Protein AF-A0A950SVS6-F1 (afdb_monomer_lite)

Sequence (152 aa):
EPLGEETVHQLRDLWARHPVLVFRRQALSEQELAQFSAHFGPLERVVRTEWASPAVPEIGLISNLKDGQARPIGGLRDGELQWHSDQSYMMNPATGAALYAVELPPEGGTTSWVDLSAPIRRCLTGSTTWSRAGAEFSAMSSGWPAIRASTG

Radius of gyration: 18.14 Å; chains: 1; bounding box: 39×33×62 Å

Structure (mmCIF, N/CA/C/O backbone):
data_AF-A0A950SVS6-F1
#
_entry.id   AF-A0A950SVS6-F1
#
loop_
_atom_site.group_PDB
_atom_site.id
_atom_site.type_symbol
_atom_site.label_atom_id
_atom_site.label_alt_id
_atom_site.label_comp_id
_atom_site.label_asym_id
_atom_site.label_entity_id
_atom_site.label_seq_id
_atom_site.pdbx_PDB_ins_code
_atom_site.Cartn_x
_atom_site.Cartn_y
_atom_site.Cartn_z
_atom_site.occupancy
_atom_site.B_iso_or_equiv
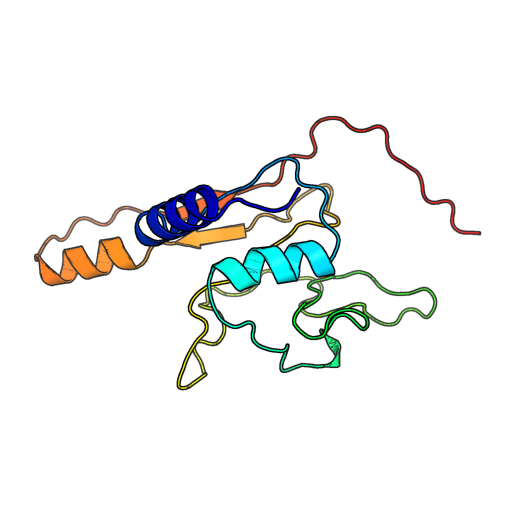_atom_site.auth_seq_id
_atom_site.auth_comp_id
_atom_site.auth_asym_id
_atom_site.auth_atom_id
_atom_site.pdbx_PDB_model_num
ATOM 1 N N . GLU A 1 1 ? -14.139 3.945 -12.326 1.00 75.44 1 GLU A N 1
ATOM 2 C CA . GLU A 1 1 ? -15.054 5.110 -12.290 1.00 75.44 1 GLU A CA 1
ATOM 3 C C . GLU A 1 1 ? -14.723 5.959 -11.071 1.00 75.44 1 GLU A C 1
ATOM 5 O O . GLU A 1 1 ? -14.327 5.375 -10.064 1.00 75.44 1 GLU A O 1
ATOM 10 N N . PRO A 1 2 ? -14.837 7.295 -11.143 1.00 85.50 2 PRO A N 1
ATOM 11 C CA . PRO A 1 2 ? -14.616 8.160 -9.987 1.00 85.50 2 PRO A CA 1
ATOM 12 C C . PRO A 1 2 ? -15.585 7.828 -8.846 1.00 85.50 2 PRO A C 1
ATOM 14 O O . PRO A 1 2 ? -16.779 7.640 -9.081 1.00 85.50 2 PRO A O 1
ATOM 17 N N . LEU A 1 3 ? -15.080 7.769 -7.612 1.00 93.12 3 LEU A N 1
ATOM 18 C CA . LEU A 1 3 ? -15.911 7.530 -6.433 1.00 93.12 3 LEU A CA 1
ATOM 19 C C . LEU A 1 3 ? -16.624 8.820 -6.014 1.00 93.12 3 LEU A C 1
ATOM 21 O O . LEU A 1 3 ? -16.007 9.880 -5.918 1.00 93.12 3 LEU A O 1
ATOM 25 N N . GLY A 1 4 ? -17.924 8.720 -5.732 1.00 96.69 4 GLY A N 1
ATOM 26 C CA . GLY A 1 4 ? -18.676 9.810 -5.115 1.00 96.69 4 GLY A CA 1
ATOM 27 C C . GLY A 1 4 ? -18.237 10.045 -3.667 1.00 96.69 4 GLY A C 1
ATOM 28 O O . GLY A 1 4 ? -17.798 9.119 -2.984 1.00 96.69 4 GLY A O 1
ATOM 29 N N . GLU A 1 5 ? -18.394 11.276 -3.181 1.00 96.25 5 GLU A N 1
ATOM 30 C CA . GLU A 1 5 ? -17.979 11.678 -1.828 1.00 96.25 5 GLU A CA 1
ATOM 31 C C . GLU A 1 5 ? -18.618 10.814 -0.729 1.00 96.25 5 GLU A C 1
ATOM 33 O O . GLU A 1 5 ? -17.927 10.354 0.179 1.00 96.25 5 GLU A O 1
ATOM 38 N N . GLU A 1 6 ? -19.910 10.507 -0.864 1.00 97.81 6 GLU A N 1
ATOM 39 C CA . GLU A 1 6 ? -20.631 9.631 0.065 1.00 97.81 6 GLU A CA 1
ATOM 40 C C . GLU A 1 6 ? -20.020 8.223 0.116 1.00 97.81 6 GLU A C 1
ATOM 42 O O . GLU A 1 6 ? -19.820 7.656 1.188 1.00 97.81 6 GLU A O 1
ATOM 47 N N . THR A 1 7 ? -19.646 7.662 -1.036 1.00 97.69 7 THR A N 1
ATOM 48 C CA . THR A 1 7 ? -18.981 6.356 -1.087 1.00 97.69 7 THR A CA 1
ATOM 49 C C . THR A 1 7 ? -17.621 6.411 -0.403 1.00 97.69 7 THR A C 1
ATOM 51 O O . THR A 1 7 ? -17.296 5.524 0.382 1.00 97.69 7 THR A O 1
ATOM 54 N N . VAL A 1 8 ? -16.833 7.460 -0.649 1.00 97.31 8 VAL A N 1
ATOM 55 C CA . VAL A 1 8 ? -15.533 7.645 0.011 1.00 97.31 8 VAL A CA 1
ATOM 56 C C . VAL A 1 8 ? -15.693 7.725 1.530 1.00 97.31 8 VAL A C 1
ATOM 58 O O . VAL A 1 8 ? -14.932 7.087 2.259 1.00 97.31 8 VAL A O 1
ATOM 61 N N . HIS A 1 9 ? -16.696 8.455 2.017 1.00 97.62 9 HIS A N 1
ATOM 62 C CA . HIS A 1 9 ? -16.992 8.542 3.445 1.00 97.62 9 HIS A CA 1
ATOM 63 C C . HIS A 1 9 ? -17.332 7.168 4.036 1.00 97.62 9 HIS A C 1
ATOM 65 O O . HIS A 1 9 ? -16.711 6.745 5.010 1.00 97.62 9 HIS A O 1
ATOM 71 N N . GLN A 1 10 ? -18.222 6.414 3.386 1.00 97.94 10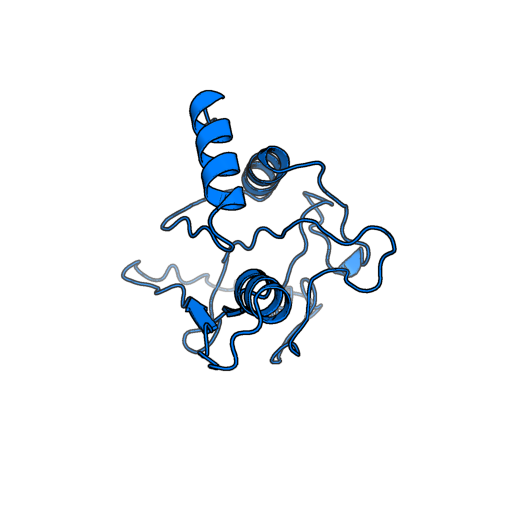 GLN A N 1
ATOM 72 C CA . GLN A 1 10 ? -18.586 5.064 3.820 1.00 97.94 10 GLN A CA 1
ATOM 73 C C . GLN A 1 10 ? -17.386 4.109 3.848 1.00 97.94 10 GLN A C 1
ATOM 75 O O . GLN A 1 10 ? -17.268 3.292 4.763 1.00 97.94 10 GLN A O 1
ATOM 80 N N . LEU A 1 11 ? -16.475 4.207 2.875 1.00 96.88 11 LEU A N 1
ATOM 81 C CA . LEU A 1 11 ? -15.258 3.393 2.847 1.00 96.88 11 LEU A CA 1
ATOM 82 C C . LEU A 1 11 ? -14.309 3.739 3.999 1.00 96.88 11 LEU A C 1
ATOM 84 O O . LEU A 1 11 ? -13.763 2.827 4.621 1.00 96.88 11 LEU A O 1
ATOM 88 N N . ARG A 1 12 ? -14.144 5.027 4.323 1.00 95.94 12 ARG A N 1
ATOM 89 C CA . ARG A 1 12 ? -13.356 5.467 5.487 1.00 95.94 12 ARG A CA 1
ATOM 90 C C . ARG A 1 12 ? -13.957 4.949 6.794 1.00 95.94 12 ARG A C 1
ATOM 92 O O . ARG A 1 12 ? -13.227 4.404 7.616 1.00 95.94 12 ARG A O 1
ATOM 99 N N . ASP A 1 13 ? -15.275 5.027 6.949 1.00 96.75 13 ASP A N 1
ATOM 100 C CA . ASP A 1 13 ? -15.983 4.518 8.130 1.00 96.75 13 ASP A CA 1
ATOM 101 C C . ASP A 1 13 ? -15.903 2.997 8.267 1.00 96.75 13 ASP A C 1
ATOM 103 O O . ASP A 1 13 ? -15.866 2.457 9.377 1.00 96.75 13 ASP A O 1
ATOM 107 N N . LEU A 1 14 ? -15.922 2.277 7.144 1.00 96.75 14 LEU A N 1
ATOM 108 C CA . LEU A 1 14 ? -15.699 0.835 7.131 1.00 96.75 14 LEU A CA 1
ATOM 109 C C . LEU A 1 14 ? -14.263 0.510 7.531 1.00 96.75 14 LEU A C 1
ATOM 111 O O . LEU A 1 14 ? -14.068 -0.355 8.378 1.00 96.75 14 LEU A O 1
ATOM 115 N N . TRP A 1 15 ? -13.274 1.219 6.989 1.00 93.88 15 TRP A N 1
ATOM 116 C CA . TRP A 1 15 ? -11.869 0.989 7.317 1.00 93.88 15 TRP A CA 1
ATOM 117 C C . TRP A 1 15 ? -11.536 1.333 8.776 1.00 93.88 15 TRP A C 1
ATOM 119 O O . TRP A 1 15 ? -10.805 0.606 9.438 1.00 93.88 15 TRP A O 1
ATOM 129 N N . ALA A 1 16 ? -12.163 2.367 9.342 1.00 91.31 16 ALA A N 1
ATOM 130 C CA . ALA A 1 16 ? -12.020 2.697 10.760 1.00 91.31 16 ALA A CA 1
ATOM 131 C C . ALA A 1 16 ? -12.553 1.593 11.700 1.00 91.31 16 ALA A C 1
ATOM 133 O O . ALA A 1 16 ? -12.127 1.494 12.852 1.00 91.31 16 ALA A O 1
ATOM 134 N N . ARG A 1 17 ? -13.500 0.769 11.227 1.00 91.38 17 ARG A N 1
ATOM 135 C CA . ARG A 1 17 ? -14.108 -0.338 11.989 1.00 91.38 17 ARG A CA 1
ATOM 136 C C . ARG A 1 17 ? -13.504 -1.701 11.672 1.00 91.38 17 ARG A C 1
ATOM 138 O O . ARG A 1 17 ? -13.590 -2.602 12.505 1.00 91.38 17 ARG A O 1
ATOM 145 N N . HIS A 1 18 ? -12.940 -1.863 10.481 1.00 90.19 18 HIS A N 1
ATOM 146 C CA . HIS A 1 18 ? -12.418 -3.123 9.978 1.00 90.19 18 HIS A CA 1
ATOM 147 C C . HIS A 1 18 ? -10.951 -2.958 9.573 1.00 90.19 18 HIS A C 1
ATOM 149 O O . HIS A 1 18 ? -10.664 -2.170 8.674 1.00 90.19 18 HIS A O 1
ATOM 155 N N . PRO A 1 19 ? -10.026 -3.745 10.153 1.00 86.12 19 PRO A N 1
ATOM 156 C CA . PRO A 1 19 ? -8.591 -3.585 9.912 1.00 86.12 19 PRO A CA 1
ATOM 157 C C . PRO A 1 19 ? -8.182 -3.840 8.452 1.00 86.12 19 PRO A C 1
ATOM 159 O O . PRO A 1 19 ? -7.141 -3.353 8.019 1.00 86.12 19 PRO A O 1
ATOM 162 N N . VAL A 1 20 ? -8.991 -4.583 7.683 1.00 92.81 20 VAL A N 1
ATOM 163 C CA . VAL A 1 20 ? -8.733 -4.895 6.271 1.00 92.81 20 VAL A CA 1
ATOM 164 C C . VAL A 1 20 ? -10.017 -4.786 5.450 1.00 92.81 20 VAL A C 1
ATOM 166 O O . VAL A 1 20 ? -11.046 -5.358 5.814 1.00 92.81 20 VAL A O 1
ATOM 169 N N . LEU A 1 21 ? -9.931 -4.108 4.302 1.00 94.50 21 LEU A N 1
ATOM 170 C CA . LEU A 1 21 ? -10.954 -4.098 3.254 1.00 94.50 21 LEU A CA 1
ATOM 171 C C . LEU A 1 21 ? -10.414 -4.811 2.008 1.00 94.50 21 LEU A C 1
ATOM 173 O O . LEU A 1 21 ? -9.293 -4.551 1.582 1.00 94.50 21 LEU A O 1
ATOM 177 N N . VAL A 1 22 ? -11.213 -5.702 1.410 1.00 95.06 22 VAL A N 1
ATOM 178 C CA . VAL A 1 22 ? -10.817 -6.473 0.219 1.00 95.06 22 VAL A CA 1
ATOM 179 C C . VAL A 1 22 ? -11.734 -6.143 -0.951 1.00 95.06 22 VAL A C 1
ATOM 181 O O . VAL A 1 22 ? -12.912 -6.506 -0.956 1.00 95.06 22 VAL A O 1
ATOM 184 N N . PHE A 1 23 ? -11.170 -5.517 -1.982 1.00 94.31 23 PHE A N 1
ATOM 185 C CA . PHE A 1 23 ? -11.863 -5.195 -3.228 1.00 94.31 23 PHE A CA 1
ATOM 186 C C . PHE A 1 23 ? -11.496 -6.226 -4.294 1.00 94.31 23 PHE A C 1
ATOM 188 O O . PHE A 1 23 ? -10.360 -6.302 -4.752 1.00 94.31 23 PHE A O 1
ATOM 195 N N . ARG A 1 24 ? -12.456 -7.068 -4.686 1.00 92.94 24 ARG A N 1
ATOM 196 C CA . ARG A 1 24 ? -12.221 -8.130 -5.679 1.00 92.94 24 ARG A CA 1
ATOM 197 C C . ARG A 1 24 ? -12.467 -7.617 -7.094 1.00 92.94 24 ARG A C 1
ATOM 199 O O . ARG A 1 24 ? -13.323 -6.758 -7.290 1.00 92.94 24 ARG A O 1
ATOM 206 N N . ARG A 1 25 ? -11.799 -8.232 -8.078 1.00 92.38 25 ARG A N 1
ATOM 207 C CA . ARG A 1 25 ? -12.028 -8.007 -9.522 1.00 92.38 25 ARG A CA 1
ATOM 208 C C . ARG A 1 25 ? -11.858 -6.541 -9.935 1.00 92.38 25 ARG A C 1
ATOM 210 O O . ARG A 1 25 ? -12.692 -5.993 -10.646 1.00 92.38 25 ARG A O 1
ATOM 217 N N . GLN A 1 26 ? -10.796 -5.919 -9.439 1.00 93.44 26 GLN A N 1
ATOM 218 C CA . GLN A 1 26 ? -10.407 -4.571 -9.832 1.00 93.44 26 GLN A CA 1
ATOM 219 C C . GLN A 1 26 ? -9.406 -4.645 -10.988 1.00 93.44 26 GLN A C 1
ATOM 221 O O . GLN A 1 26 ? -8.625 -5.591 -11.064 1.00 93.44 26 GLN A O 1
ATOM 226 N N . ALA A 1 27 ? -9.464 -3.660 -11.879 1.00 94.38 27 ALA A N 1
ATOM 227 C CA . ALA A 1 27 ? -8.534 -3.474 -12.985 1.00 94.38 27 ALA A CA 1
ATOM 228 C C . ALA A 1 27 ? -8.131 -1.996 -12.997 1.00 94.38 27 ALA A C 1
ATOM 230 O O . ALA A 1 27 ? -8.756 -1.189 -13.678 1.00 94.38 27 ALA A O 1
ATOM 231 N N . LEU A 1 28 ? -7.163 -1.644 -12.153 1.00 95.06 28 LEU A N 1
ATOM 232 C CA . LEU A 1 28 ? -6.698 -0.274 -11.952 1.00 95.06 28 LEU A CA 1
ATOM 233 C C . LEU A 1 28 ? -5.320 -0.087 -12.584 1.00 95.06 28 LEU A C 1
ATOM 235 O O . LEU A 1 28 ? -4.452 -0.955 -12.475 1.00 95.06 28 LEU A O 1
ATOM 239 N N . SER A 1 29 ? -5.109 1.071 -13.197 1.00 95.75 29 SER A N 1
ATOM 240 C CA . SER A 1 29 ? -3.768 1.593 -13.451 1.00 95.75 29 SER A CA 1
ATOM 241 C C . SER A 1 29 ? -3.095 2.037 -12.146 1.00 95.75 29 SER A C 1
ATOM 243 O O . SER A 1 29 ? -3.752 2.273 -11.131 1.00 95.75 29 SER A O 1
ATOM 245 N N . GLU A 1 30 ? -1.774 2.220 -12.173 1.00 95.81 30 GLU A N 1
ATOM 246 C CA . GLU A 1 30 ? -1.020 2.760 -11.030 1.00 95.81 30 GLU A CA 1
ATOM 247 C C . GLU A 1 30 ? -1.535 4.137 -10.584 1.00 95.81 30 GLU A C 1
ATOM 249 O O . GLU A 1 30 ? -1.583 4.439 -9.393 1.00 95.81 30 GLU A O 1
ATOM 254 N N . GLN A 1 31 ? -1.963 4.964 -11.541 1.00 96.56 31 GLN A N 1
ATOM 255 C CA . GLN A 1 31 ? -2.513 6.294 -11.280 1.00 96.56 31 GLN A CA 1
ATOM 256 C C . GLN A 1 31 ? -3.872 6.206 -10.588 1.00 96.56 31 GLN A C 1
ATOM 258 O O . GLN A 1 31 ? -4.113 6.931 -9.626 1.00 96.56 31 GLN A O 1
ATOM 263 N N . GLU A 1 32 ? -4.747 5.304 -11.036 1.00 96.50 32 GLU A N 1
ATOM 264 C CA . GLU A 1 32 ? -6.041 5.072 -10.387 1.00 96.50 32 GLU A CA 1
ATOM 265 C C . GLU A 1 32 ? -5.872 4.461 -8.994 1.00 96.50 32 GLU A C 1
ATOM 267 O O . GLU A 1 32 ? -6.599 4.838 -8.079 1.00 96.50 32 GLU A O 1
ATOM 272 N N . LEU A 1 33 ? -4.892 3.570 -8.802 1.00 96.75 33 LEU A N 1
ATOM 273 C CA . LEU A 1 33 ? -4.558 3.031 -7.485 1.00 96.75 33 LEU A CA 1
ATOM 274 C C . LEU A 1 33 ? -4.088 4.142 -6.539 1.00 96.75 33 LEU A C 1
ATOM 276 O O . LEU A 1 33 ? -4.604 4.249 -5.430 1.00 96.75 33 LEU A O 1
ATOM 280 N N . ALA A 1 34 ? -3.175 5.008 -6.986 1.00 96.25 34 ALA A N 1
ATOM 281 C CA . ALA A 1 34 ? -2.724 6.150 -6.197 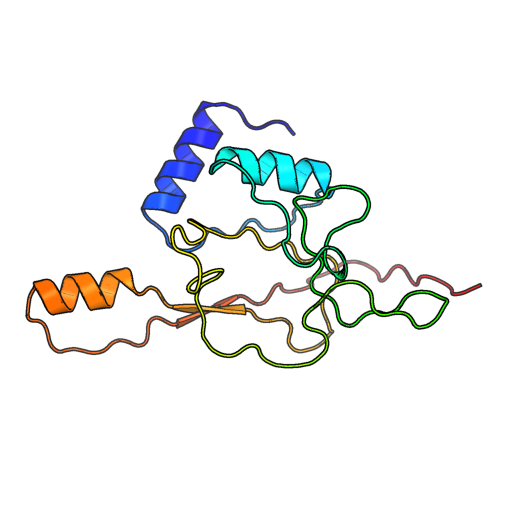1.00 96.25 34 ALA A CA 1
ATOM 282 C C . ALA A 1 34 ? -3.886 7.105 -5.868 1.00 96.25 34 ALA A C 1
ATOM 284 O O . ALA A 1 34 ? -4.059 7.499 -4.716 1.00 96.25 34 ALA A O 1
ATOM 285 N N . GLN A 1 35 ? -4.738 7.431 -6.845 1.00 96.00 35 GLN A N 1
ATOM 286 C CA . GLN A 1 35 ? -5.925 8.267 -6.624 1.00 96.00 35 GLN A CA 1
ATOM 287 C C . GLN A 1 35 ? -6.893 7.639 -5.617 1.00 96.00 35 GLN A C 1
ATOM 289 O O . GLN A 1 35 ? -7.378 8.329 -4.721 1.00 96.00 35 GLN A O 1
ATOM 294 N N . PHE A 1 36 ? -7.133 6.330 -5.719 1.00 96.19 36 PHE A N 1
ATOM 295 C CA . PHE A 1 36 ? -7.950 5.597 -4.762 1.00 96.19 36 PHE A CA 1
ATOM 296 C C . PHE A 1 36 ? -7.354 5.663 -3.351 1.00 96.19 36 PHE A C 1
ATOM 298 O O . PHE A 1 36 ? -8.054 6.010 -2.400 1.00 96.19 36 PHE A O 1
ATOM 305 N N . SER A 1 37 ? -6.056 5.392 -3.209 1.00 95.94 37 SER A N 1
ATOM 306 C CA . SER A 1 37 ? -5.350 5.449 -1.926 1.00 95.94 37 SER A CA 1
ATOM 307 C C . SER A 1 37 ? -5.353 6.853 -1.315 1.00 95.94 37 SER A C 1
ATOM 309 O O . SER A 1 37 ? -5.485 6.985 -0.099 1.00 95.94 37 SER A O 1
ATOM 311 N N . ALA A 1 38 ? -5.296 7.906 -2.136 1.00 95.81 38 ALA A N 1
ATOM 312 C CA . ALA A 1 38 ? -5.339 9.297 -1.681 1.00 95.81 38 ALA A CA 1
ATOM 313 C C . ALA A 1 38 ? -6.675 9.672 -1.013 1.00 95.81 38 ALA A C 1
ATOM 315 O O . ALA A 1 38 ? -6.751 10.639 -0.252 1.00 95.81 38 ALA A O 1
ATOM 316 N N . HIS A 1 39 ? -7.737 8.886 -1.224 1.00 95.38 39 HIS A N 1
ATOM 317 C CA . HIS A 1 39 ? -8.962 9.038 -0.450 1.00 95.38 39 HIS A CA 1
ATOM 318 C C . HIS A 1 39 ? -8.785 8.660 1.024 1.00 95.38 39 HIS A C 1
ATOM 320 O O . HIS A 1 39 ? -9.611 9.074 1.825 1.00 95.38 39 HIS A O 1
ATOM 326 N N . PHE A 1 40 ? -7.745 7.942 1.439 1.00 94.38 40 PHE A N 1
ATOM 327 C CA . PHE A 1 40 ? -7.559 7.534 2.840 1.00 94.38 40 PHE A CA 1
ATOM 328 C C . PHE A 1 40 ? -6.548 8.402 3.601 1.00 94.38 40 PHE A C 1
ATOM 330 O O . PHE A 1 40 ? -6.449 8.295 4.821 1.00 94.38 40 PHE A O 1
ATOM 337 N N . GLY A 1 41 ? -5.851 9.305 2.909 1.00 92.50 41 GLY A N 1
ATOM 338 C CA . GLY A 1 41 ? -4.867 10.206 3.498 1.00 92.50 41 GLY A CA 1
ATOM 339 C C . GLY A 1 41 ? -3.841 10.690 2.471 1.00 92.50 41 GLY A C 1
ATOM 340 O O . GLY A 1 41 ? -3.915 10.311 1.301 1.00 92.50 41 GLY A O 1
ATOM 341 N N . PRO A 1 42 ? -2.883 11.538 2.885 1.00 94.06 42 PRO A N 1
ATOM 342 C CA . PRO A 1 42 ? -1.760 11.899 2.030 1.00 94.06 42 PRO A CA 1
ATOM 343 C C . PRO A 1 42 ? -0.929 10.656 1.692 1.00 94.06 42 PRO A C 1
ATOM 345 O O . PRO A 1 42 ? -0.702 9.800 2.546 1.00 94.06 42 PRO A O 1
ATOM 348 N N . LEU A 1 43 ? -0.464 10.573 0.446 1.00 93.94 43 LEU A N 1
ATOM 349 C CA . LEU A 1 43 ? 0.425 9.502 0.011 1.00 93.94 43 LEU A CA 1
ATOM 350 C C . LEU A 1 43 ? 1.871 9.838 0.356 1.00 93.94 43 LEU A C 1
ATOM 352 O O . LEU A 1 43 ? 2.327 10.963 0.137 1.00 93.94 43 LEU A O 1
ATOM 356 N N . GLU A 1 44 ? 2.601 8.840 0.833 1.00 89.81 44 GLU A N 1
ATOM 357 C CA . GLU A 1 44 ? 4.043 8.937 0.991 1.00 89.81 44 GLU A CA 1
ATOM 358 C C . GLU A 1 44 ? 4.766 8.393 -0.235 1.00 89.81 44 GLU A C 1
ATOM 360 O O . GLU A 1 44 ? 4.330 7.437 -0.876 1.00 89.81 44 GLU A O 1
ATOM 365 N N . ARG A 1 45 ? 5.913 8.995 -0.549 1.00 87.88 45 ARG A N 1
ATOM 366 C CA . ARG A 1 45 ? 6.792 8.476 -1.594 1.00 87.88 45 ARG A CA 1
ATOM 367 C C . ARG A 1 45 ? 7.622 7.326 -1.064 1.00 87.88 45 ARG A C 1
ATOM 369 O O . ARG A 1 45 ? 8.080 7.341 0.079 1.00 87.88 45 ARG A O 1
ATOM 376 N N . VAL A 1 46 ? 7.883 6.365 -1.938 1.00 84.38 46 VAL A N 1
ATOM 377 C CA . VAL A 1 46 ? 8.725 5.219 -1.611 1.00 84.38 46 VAL A CA 1
ATOM 378 C C . VAL A 1 46 ? 10.147 5.705 -1.321 1.00 84.38 46 VAL A C 1
ATOM 380 O O . VAL A 1 46 ? 10.806 6.292 -2.177 1.00 84.38 46 VAL A O 1
ATOM 383 N N . VAL A 1 47 ? 10.632 5.454 -0.101 1.00 81.19 47 VAL A N 1
ATOM 384 C CA . VAL A 1 47 ? 11.961 5.908 0.357 1.00 81.19 47 VAL A CA 1
ATOM 385 C C . VAL A 1 47 ? 13.089 5.273 -0.461 1.00 81.19 47 VAL A C 1
ATOM 387 O O . VAL A 1 47 ? 14.091 5.920 -0.758 1.00 81.19 47 VAL A O 1
ATOM 390 N N . ARG A 1 48 ? 12.922 4.001 -0.837 1.00 83.00 48 ARG A N 1
ATOM 391 C CA . ARG A 1 48 ? 13.827 3.283 -1.740 1.00 83.00 48 ARG A CA 1
ATOM 392 C C . ARG A 1 48 ? 13.404 3.549 -3.173 1.00 83.00 48 ARG A C 1
ATOM 394 O O . ARG A 1 48 ? 12.502 2.892 -3.686 1.00 83.00 48 ARG A O 1
ATOM 401 N N . THR A 1 49 ? 14.033 4.527 -3.810 1.00 83.38 49 THR A N 1
ATOM 402 C CA . THR A 1 49 ? 13.678 4.950 -5.170 1.00 83.38 49 THR A CA 1
ATOM 403 C C . THR A 1 49 ? 13.863 3.833 -6.194 1.00 83.38 49 THR A C 1
ATOM 405 O O . THR A 1 49 ? 13.148 3.802 -7.188 1.00 83.38 49 THR A O 1
ATOM 408 N N . GLU A 1 50 ? 14.745 2.866 -5.928 1.00 85.00 50 GLU A N 1
ATOM 409 C CA . GLU A 1 50 ? 14.906 1.655 -6.732 1.00 85.00 50 GLU A CA 1
ATOM 410 C C . GLU A 1 50 ? 13.686 0.712 -6.691 1.00 85.00 50 GLU A C 1
ATOM 412 O O . GLU A 1 50 ? 13.578 -0.188 -7.522 1.00 85.00 50 GLU A O 1
ATOM 417 N N . TRP A 1 51 ? 12.776 0.896 -5.730 1.00 88.81 51 TRP A N 1
ATOM 418 C CA . TRP A 1 51 ? 11.513 0.156 -5.624 1.00 88.81 51 TRP A CA 1
ATOM 419 C C . TRP A 1 51 ? 10.317 0.963 -6.122 1.00 88.81 51 TRP A C 1
ATOM 421 O O . TRP A 1 51 ? 9.232 0.404 -6.253 1.00 88.81 51 TRP A O 1
ATOM 431 N N . ALA A 1 52 ? 10.484 2.260 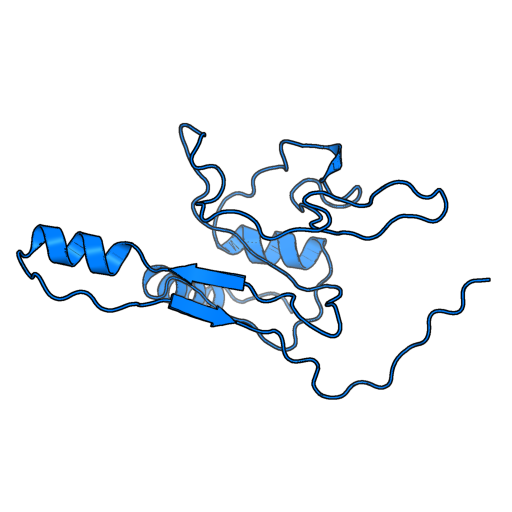-6.370 1.00 90.88 52 ALA A N 1
ATOM 432 C CA . ALA A 1 52 ? 9.401 3.109 -6.834 1.00 90.88 52 ALA A CA 1
ATOM 433 C C . ALA A 1 52 ? 9.040 2.778 -8.286 1.00 90.88 52 ALA A C 1
ATOM 435 O O . ALA A 1 52 ? 9.912 2.478 -9.108 1.00 90.88 52 ALA A O 1
ATOM 436 N N . SER A 1 53 ? 7.757 2.889 -8.623 1.00 92.62 53 SER A N 1
ATOM 437 C CA . SER A 1 53 ? 7.355 2.937 -10.022 1.00 92.62 53 SER A CA 1
ATOM 438 C C . SER A 1 53 ? 8.023 4.141 -10.703 1.00 92.62 53 SER A C 1
ATOM 440 O O . SER A 1 53 ? 8.029 5.247 -10.150 1.00 92.62 53 SER A O 1
ATOM 442 N N . PRO A 1 54 ? 8.552 3.972 -11.928 1.00 90.75 54 PRO A N 1
ATOM 443 C CA . PRO A 1 54 ? 9.072 5.088 -12.708 1.00 90.75 54 PRO A CA 1
ATOM 444 C C . PRO A 1 54 ? 7.968 6.053 -13.173 1.00 90.75 54 PRO A C 1
ATOM 446 O O . PRO A 1 54 ? 8.278 7.178 -13.558 1.00 90.75 54 PRO A O 1
ATOM 449 N N . ALA A 1 55 ? 6.700 5.624 -13.166 1.00 93.44 55 ALA A N 1
ATOM 450 C CA . ALA A 1 55 ? 5.560 6.417 -13.619 1.00 93.44 55 ALA A CA 1
ATOM 451 C C . ALA A 1 55 ? 4.833 7.128 -12.466 1.00 93.44 55 ALA A C 1
ATOM 453 O O . ALA A 1 55 ? 4.374 8.258 -12.644 1.00 93.44 55 ALA A O 1
ATOM 454 N N . VAL A 1 56 ? 4.732 6.486 -11.297 1.00 95.44 56 VAL A N 1
ATOM 455 C CA . VAL A 1 56 ? 4.030 7.019 -10.119 1.00 95.44 56 VAL A CA 1
ATOM 456 C C . VAL A 1 56 ? 4.914 6.844 -8.872 1.00 95.44 56 VAL A C 1
ATOM 458 O O . VAL A 1 56 ? 4.945 5.755 -8.304 1.00 95.44 56 VAL A O 1
ATOM 461 N N . PRO A 1 57 ? 5.640 7.886 -8.419 1.00 92.56 57 PRO A N 1
ATOM 462 C CA . PRO A 1 57 ? 6.626 7.783 -7.329 1.00 92.56 57 PRO A CA 1
ATOM 463 C C . PRO A 1 57 ? 6.076 7.318 -5.969 1.00 92.56 57 PRO A C 1
ATOM 465 O O . PRO A 1 57 ? 6.833 6.875 -5.103 1.00 92.56 57 PRO A O 1
ATOM 468 N N . GLU A 1 58 ? 4.771 7.463 -5.758 1.00 94.00 58 GLU A N 1
ATOM 469 C CA . GLU A 1 58 ? 4.044 7.005 -4.574 1.00 94.00 58 GLU A CA 1
ATOM 470 C C . GLU A 1 58 ? 3.745 5.491 -4.606 1.00 94.00 58 GLU A C 1
ATOM 472 O O . GLU A 1 58 ? 3.371 4.916 -3.587 1.00 94.00 58 GLU A O 1
ATOM 477 N N . ILE A 1 59 ? 3.932 4.819 -5.749 1.00 95.50 59 ILE A N 1
ATOM 478 C CA . ILE A 1 59 ? 3.733 3.373 -5.896 1.00 95.50 59 ILE A CA 1
ATOM 479 C C . ILE A 1 59 ? 5.053 2.633 -5.689 1.00 95.50 59 ILE A C 1
ATOM 481 O O . ILE A 1 59 ? 6.030 2.859 -6.402 1.00 95.50 59 ILE A O 1
ATOM 485 N N . GLY A 1 60 ? 5.063 1.705 -4.732 1.00 94.31 60 GLY A N 1
ATOM 486 C CA . GLY A 1 60 ? 6.144 0.741 -4.538 1.00 94.31 60 GLY A CA 1
ATOM 487 C C . GLY A 1 60 ? 5.870 -0.564 -5.274 1.00 94.31 60 GLY A C 1
ATOM 488 O O . GLY A 1 60 ? 4.793 -1.142 -5.148 1.00 94.31 60 GLY A O 1
ATOM 489 N N . LEU A 1 61 ? 6.859 -1.049 -6.016 1.00 93.50 61 LEU A N 1
ATOM 490 C CA . LEU A 1 61 ? 6.815 -2.330 -6.706 1.00 93.50 61 LEU A CA 1
ATOM 491 C C . LEU A 1 61 ? 7.393 -3.418 -5.796 1.00 93.50 61 LEU A C 1
ATOM 493 O O . LEU A 1 61 ? 8.571 -3.385 -5.437 1.00 93.50 61 LEU A O 1
ATOM 497 N N . ILE A 1 62 ? 6.568 -4.401 -5.445 1.00 90.88 62 ILE A N 1
ATOM 498 C CA . ILE A 1 62 ? 6.975 -5.626 -4.748 1.00 90.88 62 ILE A CA 1
ATOM 499 C C . ILE A 1 62 ? 6.979 -6.736 -5.790 1.00 90.88 62 ILE A C 1
ATOM 501 O O . ILE A 1 62 ? 5.924 -7.085 -6.317 1.00 90.88 62 ILE A O 1
ATOM 505 N N . SER A 1 63 ? 8.160 -7.237 -6.151 1.00 90.44 63 SER A N 1
ATOM 506 C CA . SER A 1 63 ? 8.281 -8.178 -7.262 1.00 90.44 63 SER A CA 1
ATOM 507 C C . SER A 1 63 ? 9.569 -8.997 -7.192 1.00 90.44 63 SER A C 1
ATOM 509 O O . SER A 1 63 ? 10.617 -8.543 -6.726 1.00 90.44 63 SER A O 1
ATOM 511 N N . ASN A 1 64 ? 9.478 -10.231 -7.679 1.00 87.81 64 ASN A N 1
ATOM 512 C CA . ASN A 1 64 ? 10.616 -11.105 -7.944 1.00 87.81 64 ASN A CA 1
ATOM 513 C C . ASN A 1 64 ? 10.969 -11.184 -9.440 1.00 87.81 64 ASN A C 1
ATOM 515 O O . ASN A 1 64 ? 11.893 -11.904 -9.827 1.00 87.81 64 ASN A O 1
ATOM 519 N N . LEU A 1 65 ? 10.268 -10.425 -10.286 1.00 89.06 65 LEU A N 1
ATOM 520 C CA . LEU A 1 65 ? 10.515 -10.381 -11.719 1.00 89.06 65 LEU A CA 1
ATOM 521 C C . LEU A 1 65 ? 11.795 -9.606 -12.047 1.00 89.06 65 LEU A C 1
ATOM 523 O O . LEU A 1 65 ? 12.292 -8.767 -11.288 1.00 89.06 65 LEU A O 1
ATOM 527 N N . LYS A 1 66 ? 12.323 -9.889 -13.235 1.00 89.88 66 LYS A N 1
ATOM 528 C CA . LYS A 1 66 ? 13.447 -9.174 -13.834 1.00 89.88 66 LYS A CA 1
ATOM 529 C C . LYS A 1 66 ? 13.043 -8.631 -15.195 1.00 89.88 66 LYS A C 1
ATOM 531 O O . LYS A 1 66 ? 12.218 -9.230 -15.880 1.00 89.88 66 LYS A O 1
ATOM 536 N N . ASP A 1 67 ? 13.646 -7.519 -15.585 1.00 88.25 67 ASP A N 1
ATOM 537 C CA . ASP A 1 67 ? 13.482 -6.964 -16.924 1.00 88.25 67 ASP A CA 1
ATOM 538 C C . ASP A 1 67 ? 14.279 -7.749 -17.985 1.00 88.25 67 ASP A C 1
ATOM 540 O O . ASP A 1 67 ? 15.006 -8.702 -17.685 1.00 88.25 67 ASP A O 1
ATOM 544 N N . GLY A 1 68 ? 14.175 -7.323 -19.248 1.00 88.62 68 GLY A N 1
ATOM 545 C CA . GLY A 1 68 ? 14.884 -7.943 -20.375 1.00 88.62 68 GLY A CA 1
ATOM 546 C C . GLY A 1 68 ? 16.415 -7.863 -20.297 1.00 88.62 68 GLY A C 1
ATOM 547 O O . GLY A 1 68 ? 17.099 -8.510 -21.084 1.00 88.62 68 GLY A O 1
ATOM 548 N N . GLN A 1 69 ? 16.971 -7.096 -19.356 1.00 91.25 69 GLN A N 1
ATOM 549 C CA . GLN A 1 69 ? 18.405 -6.994 -19.079 1.00 91.25 69 GLN A CA 1
ATOM 550 C C . GLN A 1 69 ? 18.789 -7.721 -17.778 1.00 91.25 69 GLN A C 1
ATOM 552 O O . GLN A 1 69 ? 19.878 -7.505 -17.244 1.00 91.25 69 GLN A O 1
ATOM 557 N N . ALA A 1 70 ? 17.909 -8.589 -17.269 1.00 87.94 70 ALA A N 1
ATOM 558 C CA . ALA A 1 70 ? 18.066 -9.343 -16.028 1.00 87.94 70 ALA A CA 1
ATOM 559 C C . ALA A 1 70 ? 18.200 -8.473 -14.761 1.00 87.94 70 ALA A C 1
ATOM 561 O O . ALA A 1 70 ? 18.649 -8.964 -13.716 1.00 87.94 70 ALA A O 1
ATOM 562 N N . ARG A 1 71 ? 17.791 -7.200 -14.817 1.00 87.50 71 ARG A N 1
ATOM 563 C CA . ARG A 1 71 ? 17.764 -6.313 -13.650 1.00 87.50 71 ARG A CA 1
ATOM 564 C C . ARG A 1 71 ? 16.475 -6.559 -12.859 1.00 87.50 71 ARG A C 1
ATOM 566 O O . ARG A 1 71 ? 15.425 -6.722 -13.475 1.00 87.50 71 ARG A O 1
ATOM 573 N N . PRO A 1 72 ? 16.524 -6.605 -11.517 1.00 88.25 72 PRO A N 1
ATOM 574 C CA . PRO A 1 72 ? 15.325 -6.760 -10.697 1.00 88.25 72 PRO A CA 1
ATOM 575 C C . PRO A 1 72 ? 14.339 -5.613 -10.918 1.00 88.25 72 PRO A C 1
ATOM 577 O O . PRO A 1 72 ? 14.751 -4.456 -10.993 1.00 88.25 72 PRO A O 1
ATOM 580 N N . ILE A 1 73 ? 13.052 -5.942 -10.963 1.00 88.75 73 ILE A N 1
ATOM 581 C CA . ILE A 1 73 ? 11.964 -4.969 -10.918 1.00 88.75 73 ILE A CA 1
ATOM 582 C C . ILE A 1 73 ? 11.491 -4.897 -9.466 1.00 88.75 73 ILE A C 1
ATOM 584 O O . ILE A 1 73 ? 11.114 -5.916 -8.897 1.00 88.75 73 ILE A O 1
ATOM 588 N N . GLY A 1 74 ? 11.503 -3.709 -8.862 1.00 87.94 74 GLY A N 1
ATOM 589 C CA . GLY A 1 74 ? 11.003 -3.518 -7.501 1.00 87.94 74 GLY A CA 1
ATOM 590 C C . GLY A 1 74 ? 11.868 -4.126 -6.389 1.00 87.94 74 GLY A C 1
ATOM 591 O O . GLY A 1 74 ? 13.073 -4.357 -6.536 1.00 87.94 74 GLY A O 1
ATOM 592 N N . GLY A 1 75 ? 11.233 -4.331 -5.235 1.00 83.56 75 GLY A N 1
ATOM 593 C CA . GLY A 1 75 ? 11.847 -4.788 -3.993 1.00 83.56 75 GLY A CA 1
ATOM 594 C C . GLY A 1 75 ? 11.315 -6.118 -3.467 1.00 83.56 75 GLY A C 1
ATOM 595 O O . GLY A 1 75 ? 10.425 -6.738 -4.041 1.00 83.56 75 GLY A O 1
ATOM 596 N N . LEU A 1 76 ? 11.874 -6.530 -2.326 1.00 74.75 76 LEU A N 1
ATOM 597 C CA . LEU A 1 76 ? 11.489 -7.695 -1.512 1.00 74.75 76 LEU A CA 1
ATOM 598 C C . LEU A 1 76 ? 11.650 -9.099 -2.141 1.00 74.75 76 LEU A C 1
ATOM 600 O O . LEU A 1 76 ? 11.735 -10.045 -1.368 1.00 74.75 76 LEU A O 1
ATOM 604 N N . ARG A 1 77 ? 11.865 -9.230 -3.462 1.00 70.94 77 ARG A N 1
ATOM 605 C CA . ARG A 1 77 ? 12.284 -10.466 -4.174 1.00 70.94 77 ARG A CA 1
ATOM 606 C C . ARG A 1 77 ? 11.600 -11.748 -3.647 1.00 70.94 77 ARG A C 1
ATOM 608 O O . ARG A 1 77 ? 10.398 -11.752 -3.416 1.00 70.94 77 ARG A O 1
ATOM 615 N N . ASP A 1 78 ? 12.355 -12.842 -3.522 1.00 66.69 78 ASP A N 1
ATOM 616 C CA . ASP A 1 78 ? 11.873 -14.147 -3.078 1.00 66.69 78 ASP A CA 1
ATOM 617 C C . ASP A 1 78 ? 12.071 -14.298 -1.561 1.00 66.69 78 ASP A C 1
ATOM 619 O O . ASP A 1 78 ? 13.204 -14.259 -1.072 1.00 66.69 78 ASP A O 1
ATOM 623 N N . GLY A 1 79 ? 10.980 -14.499 -0.818 1.00 63.56 79 GLY A N 1
ATOM 624 C CA . GLY A 1 79 ? 11.019 -14.839 0.606 1.00 63.56 79 GLY A CA 1
ATOM 625 C C . GLY A 1 79 ? 9.799 -14.364 1.395 1.00 63.56 79 GLY A C 1
ATOM 626 O O . GLY A 1 79 ? 9.126 -13.408 1.019 1.00 63.56 79 GLY A O 1
ATOM 627 N N . GLU A 1 80 ? 9.521 -15.037 2.512 1.00 66.94 80 GLU A N 1
ATOM 628 C CA . GLU A 1 80 ? 8.511 -14.589 3.472 1.00 66.94 80 GLU A CA 1
ATOM 629 C C . GLU A 1 80 ? 9.051 -13.397 4.270 1.00 66.94 80 GLU A C 1
ATOM 631 O O . GLU A 1 80 ? 10.139 -13.451 4.855 1.00 66.94 80 GLU A O 1
ATOM 636 N N . LEU A 1 81 ? 8.284 -12.309 4.298 1.00 77.25 81 LEU A N 1
ATOM 637 C CA . LEU A 1 81 ? 8.614 -11.154 5.116 1.00 77.25 81 LEU A CA 1
ATOM 638 C C . LEU A 1 81 ? 8.226 -11.442 6.571 1.00 77.25 81 LEU A C 1
ATOM 640 O O . LEU A 1 81 ? 7.118 -11.891 6.850 1.00 77.25 81 LEU A O 1
ATOM 644 N N . GLN A 1 82 ? 9.141 -11.178 7.507 1.00 83.69 82 GLN A N 1
ATOM 645 C CA . GLN A 1 82 ? 8.873 -11.335 8.941 1.00 83.69 82 GLN A CA 1
ATOM 646 C C . GLN A 1 82 ? 7.673 -10.481 9.368 1.00 83.69 82 GLN A C 1
ATOM 648 O O . GLN A 1 82 ? 7.447 -9.420 8.791 1.00 83.69 82 GLN A O 1
ATOM 653 N N . TRP A 1 83 ? 6.933 -10.898 10.401 1.00 86.75 83 TRP A N 1
ATOM 654 C CA . TRP A 1 83 ? 5.830 -10.105 10.960 1.00 86.75 83 TRP A CA 1
ATOM 655 C C . TRP A 1 83 ? 6.286 -8.678 11.284 1.00 86.75 83 TRP A C 1
ATOM 657 O O . TRP A 1 83 ? 7.236 -8.475 12.040 1.00 86.75 83 TRP A O 1
ATOM 667 N N . HIS A 1 84 ? 5.603 -7.692 10.712 1.00 88.50 84 HIS A N 1
ATOM 668 C CA . HIS A 1 84 ? 5.943 -6.278 10.836 1.00 88.50 84 HIS A CA 1
ATOM 669 C C . HIS A 1 84 ? 4.685 -5.410 10.720 1.00 88.50 84 HIS A C 1
ATOM 671 O O . HIS A 1 84 ? 3.615 -5.885 10.339 1.00 88.50 84 HIS A O 1
ATOM 677 N N . SER A 1 85 ? 4.837 -4.131 11.056 1.00 87.56 85 SER A N 1
ATOM 678 C CA . SER A 1 85 ? 3.941 -3.058 10.630 1.00 87.56 85 SER A CA 1
ATOM 679 C C . SER A 1 85 ? 4.751 -2.122 9.746 1.00 87.56 85 SER A C 1
ATOM 681 O O . SER A 1 85 ? 5.894 -1.798 10.085 1.00 87.56 85 SER A O 1
ATOM 683 N N . ASP A 1 86 ? 4.174 -1.687 8.632 1.00 87.44 86 ASP A N 1
ATOM 684 C CA . ASP A 1 86 ? 4.872 -0.818 7.690 1.00 87.44 86 ASP A CA 1
ATOM 685 C C . ASP A 1 86 ? 5.368 0.456 8.370 1.00 87.44 86 ASP A C 1
ATOM 687 O O . ASP A 1 86 ? 4.676 1.074 9.180 1.00 87.44 86 ASP A O 1
ATOM 691 N N . GLN A 1 87 ? 6.611 0.817 8.049 1.00 87.12 87 GLN A N 1
ATOM 692 C CA . GLN A 1 87 ? 7.288 2.003 8.569 1.00 87.12 87 GLN A CA 1
ATOM 693 C C . GLN A 1 87 ? 7.307 2.131 10.103 1.00 87.12 87 GLN A C 1
ATOM 695 O O . GLN A 1 87 ? 7.478 3.232 10.621 1.00 87.12 87 GLN A O 1
ATOM 700 N N . SER A 1 88 ? 7.216 1.031 10.860 1.00 85.94 88 SER A N 1
ATOM 701 C CA . SER A 1 88 ? 7.245 1.072 12.333 1.00 85.94 88 SER A CA 1
ATOM 702 C C . SER A 1 88 ? 8.532 1.669 12.930 1.00 85.94 88 SER A C 1
ATOM 704 O O . SER A 1 88 ? 8.603 1.909 14.131 1.00 85.94 88 SER A O 1
ATOM 706 N N . TYR A 1 89 ? 9.567 1.869 12.110 1.00 84.81 89 TYR A N 1
ATOM 707 C CA . TYR A 1 89 ? 10.825 2.524 12.469 1.00 84.81 89 TYR A CA 1
ATOM 708 C C . TYR A 1 89 ? 10.794 4.058 12.317 1.00 84.81 89 TYR A C 1
ATOM 710 O O . TYR A 1 89 ? 11.748 4.723 12.719 1.00 84.81 89 TYR A O 1
ATOM 718 N N . MET A 1 90 ? 9.744 4.627 11.716 1.00 85.81 90 MET A N 1
ATOM 719 C CA . MET A 1 90 ? 9.575 6.070 11.530 1.00 85.81 90 MET A CA 1
ATOM 720 C C . MET A 1 90 ? 8.915 6.708 12.757 1.00 85.81 90 MET A C 1
ATOM 722 O O . MET A 1 90 ? 8.128 6.075 13.454 1.00 85.81 90 MET A O 1
ATOM 726 N N . MET A 1 91 ? 9.201 7.993 13.003 1.00 88.00 91 MET A N 1
ATOM 727 C CA . MET A 1 91 ? 8.560 8.754 14.088 1.00 88.00 91 MET A CA 1
ATOM 728 C C . MET A 1 91 ? 7.045 8.879 13.884 1.00 88.00 91 MET A C 1
ATOM 730 O O . MET A 1 91 ? 6.283 8.753 14.837 1.00 88.00 91 MET A O 1
ATOM 734 N N . ASN A 1 92 ? 6.633 9.092 12.633 1.00 85.31 92 ASN A N 1
ATOM 735 C CA . ASN A 1 92 ? 5.244 9.064 12.196 1.00 85.31 92 ASN A CA 1
ATOM 736 C C . ASN A 1 92 ? 5.104 7.871 11.239 1.00 85.31 92 ASN A C 1
ATOM 738 O O . ASN A 1 92 ? 5.464 8.017 10.073 1.00 85.31 92 ASN A O 1
ATOM 742 N N . PRO A 1 93 ? 4.708 6.683 11.724 1.00 86.19 93 PRO A N 1
ATOM 743 C CA . PRO A 1 93 ? 4.550 5.507 10.875 1.00 86.19 93 PRO A CA 1
ATOM 744 C C . PRO A 1 93 ? 3.331 5.641 9.955 1.00 86.19 93 PRO A C 1
ATOM 746 O O . PRO A 1 93 ? 2.401 6.406 10.232 1.00 86.19 93 PRO A O 1
ATOM 749 N N . ALA A 1 94 ? 3.312 4.841 8.889 1.00 87.00 94 ALA A N 1
ATOM 750 C CA . ALA A 1 94 ? 2.188 4.762 7.968 1.00 87.00 94 ALA A CA 1
ATOM 751 C C . ALA A 1 94 ? 0.880 4.423 8.706 1.00 87.00 94 ALA A C 1
ATOM 753 O O . ALA A 1 94 ? 0.824 3.524 9.545 1.00 87.00 94 ALA A O 1
ATOM 754 N N . THR A 1 95 ? -0.201 5.131 8.362 1.00 89.56 95 THR A N 1
ATOM 755 C CA . THR A 1 95 ? -1.544 4.854 8.912 1.00 89.56 95 THR A CA 1
ATOM 756 C C . THR A 1 95 ? -2.171 3.605 8.286 1.00 89.56 95 THR A C 1
ATOM 758 O O . THR A 1 95 ? -3.010 2.951 8.899 1.00 89.56 95 THR A O 1
ATOM 761 N N . GLY A 1 96 ? -1.769 3.261 7.063 1.00 91.38 96 GLY A N 1
ATOM 762 C CA . GLY A 1 96 ? -2.261 2.104 6.332 1.00 91.38 96 GLY A CA 1
ATOM 763 C C . GLY A 1 96 ? -1.488 1.878 5.041 1.00 91.38 96 GLY A C 1
ATOM 764 O O . GLY A 1 96 ? -0.684 2.716 4.636 1.00 91.38 96 GLY A O 1
ATOM 765 N N . ALA A 1 97 ? -1.773 0.755 4.390 1.00 92.25 97 ALA A N 1
ATOM 766 C CA . ALA A 1 97 ? -1.206 0.387 3.101 1.00 92.25 97 ALA A CA 1
ATOM 767 C C . ALA A 1 97 ? -2.310 -0.102 2.155 1.00 92.25 97 ALA A C 1
ATOM 769 O O . ALA A 1 97 ? -3.290 -0.715 2.585 1.00 92.25 97 ALA A O 1
ATOM 770 N N . ALA A 1 98 ? -2.133 0.152 0.859 1.00 94.56 98 ALA A N 1
ATOM 771 C CA . ALA A 1 98 ? -2.949 -0.427 -0.199 1.00 94.56 98 ALA A CA 1
ATOM 772 C C . ALA A 1 98 ? -2.089 -1.403 -1.006 1.00 94.56 98 ALA A C 1
ATOM 774 O O . ALA A 1 98 ? -1.063 -1.017 -1.561 1.00 94.56 98 ALA A O 1
ATOM 775 N N . LEU A 1 99 ? -2.516 -2.664 -1.071 1.00 94.50 99 LEU A N 1
ATOM 776 C CA . LEU A 1 99 ? -1.857 -3.702 -1.858 1.00 94.50 99 LEU A CA 1
ATOM 777 C C . LEU A 1 99 ? -2.726 -4.065 -3.060 1.00 94.50 99 LEU A C 1
ATOM 779 O O . LEU A 1 99 ? -3.920 -4.332 -2.917 1.00 94.50 99 LEU A O 1
ATOM 783 N N . TYR A 1 100 ? -2.109 -4.095 -4.239 1.00 95.44 100 TYR A N 1
ATOM 784 C CA . TYR A 1 100 ? -2.767 -4.426 -5.496 1.00 95.44 100 TYR A CA 1
ATOM 785 C C . TYR A 1 100 ? -1.989 -5.526 -6.219 1.00 95.44 100 TYR A C 1
ATOM 787 O O . TYR A 1 100 ? -0.834 -5.342 -6.600 1.00 95.44 100 TYR A O 1
ATOM 795 N N . ALA A 1 101 ? -2.622 -6.687 -6.383 1.00 93.00 101 ALA A N 1
ATOM 796 C CA . ALA A 1 101 ? -2.006 -7.835 -7.035 1.00 93.00 101 ALA A CA 1
ATOM 797 C C . ALA A 1 101 ? -2.045 -7.668 -8.560 1.00 93.00 101 ALA A C 1
ATOM 799 O O . ALA A 1 101 ? -3.121 -7.668 -9.156 1.00 93.00 101 ALA A O 1
ATOM 800 N N . VAL A 1 102 ? -0.867 -7.545 -9.176 1.00 91.44 102 VAL A N 1
ATOM 801 C CA . VAL A 1 102 ? -0.706 -7.463 -10.639 1.00 91.44 102 VAL A CA 1
ATOM 802 C C . VAL A 1 102 ? -0.498 -8.851 -11.238 1.00 91.44 102 VAL A C 1
ATOM 804 O O . VAL A 1 102 ? -1.205 -9.248 -12.160 1.00 91.44 102 VAL A O 1
ATOM 807 N N . GLU A 1 103 ? 0.441 -9.608 -10.676 1.00 88.75 103 GLU A N 1
ATOM 808 C CA . GLU A 1 103 ? 0.745 -10.982 -11.058 1.00 88.75 103 GLU A CA 1
ATOM 809 C C . GLU A 1 103 ? 0.932 -11.812 -9.788 1.00 88.75 103 GLU A C 1
ATOM 811 O O . GLU A 1 103 ? 1.482 -11.329 -8.797 1.00 88.75 103 GLU A O 1
ATOM 816 N N . LEU A 1 104 ? 0.430 -13.045 -9.801 1.00 87.31 104 LEU A N 1
ATOM 817 C CA . LEU A 1 104 ? 0.517 -13.962 -8.670 1.00 87.31 104 LEU A CA 1
ATOM 818 C C . LEU A 1 104 ? 1.135 -15.281 -9.125 1.00 87.31 104 LEU A C 1
ATOM 820 O O . LEU A 1 104 ? 0.809 -15.757 -10.217 1.00 87.31 104 LEU A O 1
ATOM 824 N N . PRO A 1 105 ? 1.986 -15.900 -8.292 1.00 84.12 105 PRO A N 1
ATOM 825 C CA . PRO A 1 105 ? 2.493 -17.229 -8.582 1.00 84.12 105 PRO A CA 1
ATOM 826 C C . PRO A 1 105 ? 1.349 -18.264 -8.556 1.00 84.12 105 PRO A C 1
ATOM 828 O O . PRO A 1 105 ? 0.336 -18.049 -7.885 1.00 84.12 105 PRO A O 1
ATOM 831 N N . PRO A 1 106 ? 1.501 -19.414 -9.242 1.00 83.12 106 PRO A N 1
ATOM 832 C CA . PRO A 1 106 ? 0.519 -20.502 -9.195 1.00 83.12 106 PRO A CA 1
ATOM 833 C C . PRO A 1 106 ? 0.260 -21.031 -7.778 1.00 83.12 106 PRO A C 1
ATOM 835 O O . PRO A 1 106 ? -0.836 -21.504 -7.484 1.00 83.12 106 PRO A O 1
ATOM 838 N N . GLU A 1 107 ? 1.270 -20.943 -6.910 1.00 82.25 107 GLU A N 1
ATOM 839 C CA . GLU A 1 107 ? 1.226 -21.337 -5.505 1.00 82.25 107 GLU A CA 1
ATOM 840 C C . GLU A 1 107 ? 1.857 -20.239 -4.638 1.00 82.25 107 GLU A C 1
ATOM 842 O O . GLU A 1 107 ? 2.854 -19.627 -5.026 1.00 82.25 107 GLU A O 1
ATOM 847 N N . GLY A 1 108 ? 1.293 -19.995 -3.453 1.00 79.88 108 GLY A N 1
ATOM 848 C CA . GLY A 1 108 ? 1.737 -18.933 -2.546 1.00 79.88 108 GLY A CA 1
ATOM 849 C C . GLY A 1 108 ? 1.059 -17.585 -2.815 1.00 79.88 108 GLY A C 1
ATOM 850 O O . GLY A 1 108 ? -0.127 -17.530 -3.138 1.00 79.88 108 GLY A O 1
ATOM 851 N N . GLY A 1 109 ? 1.791 -16.485 -2.604 1.00 81.06 109 GLY A N 1
ATOM 852 C CA . GLY A 1 109 ? 1.273 -15.120 -2.790 1.00 81.06 109 GLY A CA 1
ATOM 853 C C . GLY A 1 109 ? 0.208 -14.693 -1.772 1.00 81.06 109 GLY A C 1
ATOM 854 O O . GLY A 1 109 ? -0.503 -13.714 -1.989 1.00 81.06 109 GLY A O 1
ATOM 855 N N . THR A 1 110 ? 0.063 -15.436 -0.674 1.00 86.12 110 THR A N 1
ATOM 856 C CA . THR A 1 110 ? -0.857 -15.107 0.415 1.00 86.12 110 THR A CA 1
ATOM 857 C C . THR A 1 110 ? -0.286 -14.013 1.298 1.00 86.12 110 THR A C 1
ATOM 859 O O . THR A 1 110 ? 0.903 -14.009 1.612 1.00 86.12 110 THR A O 1
ATOM 862 N N . THR A 1 111 ? -1.159 -13.127 1.769 1.00 85.62 111 THR A N 1
ATOM 863 C CA . THR A 1 111 ? -0.817 -12.166 2.818 1.00 85.62 111 THR A CA 1
ATOM 864 C C . THR A 1 111 ? -1.571 -12.529 4.088 1.00 85.62 111 THR A C 1
ATOM 866 O O . THR A 1 111 ? -2.807 -12.565 4.106 1.00 85.62 111 THR A O 1
ATOM 869 N N . SER A 1 112 ? -0.813 -12.795 5.146 1.00 88.06 112 SER A N 1
ATOM 870 C CA . SER A 1 112 ? -1.327 -13.028 6.494 1.00 88.06 112 SER A CA 1
ATOM 871 C C . SER A 1 112 ? -1.307 -11.717 7.273 1.00 88.06 112 SER A C 1
ATOM 873 O O . SER A 1 112 ? -0.375 -10.926 7.149 1.00 88.06 112 SER A O 1
ATOM 875 N N . TRP A 1 113 ? -2.329 -11.474 8.088 1.00 87.12 113 TRP A N 1
ATOM 876 C CA . TRP A 1 113 ? -2.417 -10.271 8.918 1.00 87.12 113 TRP A CA 1
ATOM 877 C C . TRP A 1 113 ? -3.008 -10.595 10.292 1.00 87.12 113 TRP A C 1
ATOM 879 O O . TRP A 1 113 ? -3.617 -11.649 10.488 1.00 87.12 113 TRP A O 1
ATOM 889 N N . VAL A 1 114 ? -2.820 -9.683 11.249 1.00 85.88 114 VAL A N 1
ATOM 890 C CA . VAL A 1 114 ? -3.336 -9.800 12.619 1.00 85.88 114 VAL A CA 1
ATOM 891 C C . VAL A 1 114 ? -3.898 -8.463 13.099 1.00 85.88 114 VAL A C 1
ATOM 893 O O . VAL A 1 114 ? -3.281 -7.418 12.907 1.00 85.88 114 VAL A O 1
ATOM 896 N N . ASP A 1 115 ? -5.068 -8.492 13.741 1.00 85.19 115 ASP A N 1
ATOM 897 C CA . ASP A 1 115 ? -5.634 -7.320 14.419 1.00 85.19 115 ASP A CA 1
ATOM 898 C C . ASP A 1 115 ? -5.040 -7.177 15.827 1.00 85.19 115 ASP A C 1
ATOM 900 O O . ASP A 1 115 ? -5.318 -7.984 16.720 1.00 85.19 115 ASP A O 1
ATOM 904 N N . LEU A 1 116 ? -4.247 -6.127 16.051 1.00 81.31 116 LEU A N 1
ATOM 905 C CA . LEU A 1 116 ? -3.675 -5.827 17.367 1.00 81.31 116 LEU A CA 1
ATOM 906 C C . LEU A 1 116 ? -4.617 -5.014 18.275 1.00 81.31 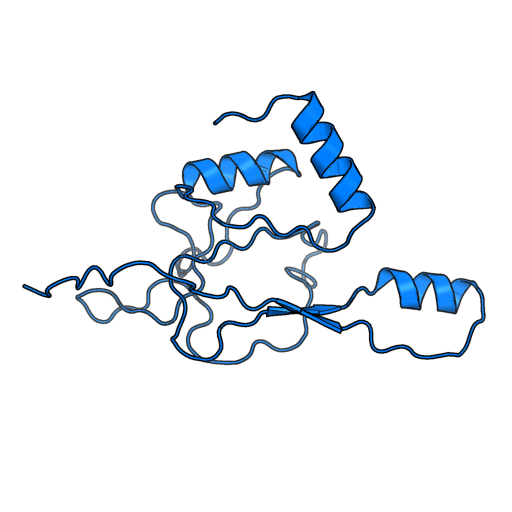116 LEU A C 1
ATOM 908 O O . LEU A 1 116 ? -4.385 -4.934 19.484 1.00 81.31 116 LEU A O 1
ATOM 912 N N . SER A 1 117 ? -5.709 -4.454 17.748 1.00 72.38 117 SER A N 1
ATOM 913 C CA . SER A 1 117 ? -6.648 -3.633 18.521 1.00 72.38 117 SER A CA 1
ATOM 914 C C . SER A 1 117 ? -7.464 -4.457 19.524 1.00 72.38 117 SER A C 1
ATOM 916 O O . SER A 1 117 ? -7.723 -4.000 20.643 1.00 72.38 117 SER A O 1
ATOM 918 N N . ALA A 1 118 ? -7.819 -5.694 19.165 1.00 62.88 118 ALA A N 1
ATOM 919 C CA . ALA A 1 118 ? -8.579 -6.592 20.027 1.00 62.88 118 ALA A CA 1
ATOM 920 C C . ALA A 1 118 ? -7.772 -7.054 21.262 1.00 62.88 118 ALA A C 1
ATOM 922 O O . ALA A 1 118 ? -8.283 -6.898 22.375 1.00 62.88 118 ALA A O 1
ATOM 923 N N . PRO A 1 119 ? -6.514 -7.534 21.139 1.00 55.84 119 PRO A N 1
ATOM 924 C CA . PRO A 1 119 ? -5.655 -7.816 22.292 1.00 55.84 119 PRO A CA 1
ATOM 925 C C . PRO A 1 119 ? -5.447 -6.606 23.211 1.00 55.84 119 PRO A C 1
ATOM 927 O O . PRO A 1 119 ? -5.556 -6.740 24.428 1.00 55.84 119 PRO A O 1
ATOM 930 N N . ILE A 1 120 ? -5.215 -5.410 22.654 1.00 58.97 120 ILE A N 1
ATOM 931 C CA . ILE A 1 120 ? -4.962 -4.192 23.443 1.00 58.97 120 ILE A CA 1
ATOM 932 C C . ILE A 1 120 ? -6.202 -3.777 24.244 1.00 58.97 120 ILE A C 1
ATOM 934 O O . ILE A 1 120 ? -6.108 -3.569 25.455 1.00 58.97 120 ILE A O 1
ATOM 938 N N . ARG A 1 121 ? -7.389 -3.728 23.618 1.00 57.00 121 ARG A N 1
ATOM 939 C CA . ARG A 1 121 ? -8.653 -3.462 24.338 1.00 57.00 121 ARG A CA 1
ATOM 940 C C . ARG A 1 121 ? -8.897 -4.480 25.451 1.00 57.00 121 ARG A C 1
ATOM 942 O O . ARG A 1 121 ? -9.512 -4.159 26.466 1.00 57.00 121 ARG A O 1
ATOM 949 N N . ARG A 1 122 ? -8.398 -5.702 25.278 1.00 53.19 122 ARG A N 1
ATOM 950 C CA . ARG A 1 122 ? -8.554 -6.800 26.227 1.00 53.19 122 ARG A CA 1
ATOM 951 C C . ARG A 1 122 ? -7.588 -6.735 27.411 1.00 53.19 122 ARG A C 1
ATOM 953 O O . ARG A 1 122 ? -8.015 -6.961 28.540 1.00 53.19 122 ARG A O 1
ATOM 960 N N . CYS A 1 123 ? -6.332 -6.345 27.184 1.00 54.97 123 CYS A N 1
ATOM 961 C CA . CYS A 1 123 ? -5.379 -6.015 28.250 1.00 54.97 123 CYS A CA 1
ATOM 962 C C . CYS A 1 123 ? -5.880 -4.844 29.105 1.00 54.97 123 CYS A C 1
ATOM 964 O O . CYS A 1 123 ? -5.784 -4.893 30.327 1.00 54.97 123 CYS A O 1
ATOM 966 N N . LEU A 1 124 ? -6.486 -3.832 28.476 1.00 55.84 124 LEU A N 1
ATOM 967 C CA . LEU A 1 124 ? -7.082 -2.687 29.172 1.00 55.84 124 LEU A CA 1
ATOM 968 C C . LEU A 1 124 ? -8.361 -3.041 29.959 1.00 55.84 124 LEU A C 1
ATOM 970 O O . LEU A 1 124 ? -8.763 -2.277 30.830 1.00 55.84 124 LEU A O 1
ATOM 974 N N . THR A 1 125 ? -8.990 -4.191 29.681 1.00 61.03 125 THR A N 1
ATOM 975 C CA . THR A 1 125 ? -10.223 -4.663 30.349 1.00 61.03 125 THR A CA 1
ATOM 976 C C . THR A 1 125 ? -10.022 -5.905 31.232 1.00 61.03 125 THR A C 1
ATOM 978 O O . THR A 1 125 ? -10.977 -6.376 31.843 1.00 61.03 125 THR A O 1
ATOM 981 N N . GLY A 1 126 ? -8.793 -6.428 31.349 1.00 49.84 126 GLY A N 1
ATOM 982 C CA . GLY A 1 126 ? -8.431 -7.491 32.298 1.00 49.84 126 GLY A CA 1
ATOM 983 C C . GLY A 1 126 ? -8.819 -8.929 31.911 1.00 49.84 126 GLY A C 1
ATOM 984 O O . GLY A 1 126 ? -8.884 -9.789 32.787 1.00 49.84 126 GLY A O 1
ATOM 985 N N . SER A 1 127 ? -9.080 -9.234 30.634 1.00 54.44 127 SER A N 1
ATOM 986 C CA . SER A 1 127 ? -9.489 -10.587 30.198 1.00 54.44 127 SER A CA 1
ATOM 987 C C . SER A 1 127 ? -8.320 -11.416 29.628 1.00 54.44 127 SER A C 1
ATOM 989 O O . SER A 1 127 ? -7.557 -10.934 28.799 1.00 54.44 127 SER A O 1
ATOM 991 N N . THR A 1 128 ? -8.192 -12.685 30.042 1.00 44.31 128 THR A N 1
ATOM 992 C CA . THR A 1 128 ? -7.009 -13.558 29.825 1.00 44.31 128 THR A CA 1
ATOM 993 C C . THR A 1 128 ? -7.147 -14.624 28.729 1.00 44.31 128 THR A C 1
ATOM 995 O O . THR A 1 128 ? -6.301 -15.509 28.612 1.00 44.31 128 THR A O 1
ATOM 998 N N . THR A 1 129 ? -8.199 -14.596 27.911 1.00 42.66 129 THR A N 1
ATOM 999 C CA . THR A 1 129 ? -8.408 -15.626 26.878 1.00 42.66 129 THR A CA 1
ATOM 1000 C C . THR A 1 129 ? -7.747 -15.220 25.557 1.00 42.66 129 THR A C 1
ATOM 1002 O O . THR A 1 129 ? -8.064 -14.178 24.991 1.00 42.66 129 THR A O 1
ATOM 1005 N N . TRP A 1 130 ? -6.830 -16.042 25.046 1.00 38.81 130 TRP A N 1
ATOM 1006 C CA . TRP A 1 130 ? -6.164 -15.825 23.760 1.00 38.81 130 TRP A CA 1
ATOM 1007 C C . TRP A 1 130 ? -6.985 -16.441 22.625 1.00 38.81 130 TRP A C 1
ATOM 1009 O O . TRP A 1 130 ? -7.291 -17.630 22.654 1.00 38.81 130 TRP A O 1
ATOM 1019 N N . SER A 1 131 ? -7.321 -15.652 21.606 1.00 41.84 131 SER A N 1
ATOM 1020 C CA . SER A 1 131 ? -7.862 -16.149 20.338 1.00 41.84 131 SER A CA 1
ATOM 1021 C C . SER A 1 131 ? -6.916 -15.739 19.216 1.00 41.84 131 SER A C 1
ATOM 1023 O O . SER A 1 131 ? -6.605 -14.558 19.073 1.00 41.84 131 SER A O 1
ATOM 1025 N N . ARG A 1 132 ? -6.452 -16.710 18.427 1.00 38.22 132 ARG A N 1
ATOM 1026 C CA . ARG A 1 132 ? -5.657 -16.479 17.216 1.00 38.22 132 ARG A CA 1
ATOM 1027 C C . ARG A 1 132 ? -6.574 -15.826 16.170 1.00 38.22 132 ARG A C 1
ATOM 1029 O O . ARG A 1 132 ? -7.323 -16.521 15.497 1.00 38.22 132 ARG A O 1
ATOM 1036 N N . ALA A 1 133 ? -6.573 -14.499 16.081 1.00 41.22 133 ALA A N 1
ATOM 1037 C CA . ALA A 1 133 ? -7.253 -13.763 15.016 1.00 41.22 133 ALA A CA 1
ATOM 1038 C C . ALA A 1 133 ? -6.229 -13.435 13.922 1.00 41.22 133 ALA A C 1
ATOM 1040 O O . ALA A 1 133 ? -5.778 -12.303 13.796 1.00 41.22 133 ALA A O 1
ATOM 1041 N N . GLY A 1 134 ? -5.799 -14.469 13.201 1.00 39.81 134 GLY A N 1
ATOM 1042 C CA . GLY A 1 134 ? -5.092 -14.314 11.936 1.00 39.81 134 GLY A CA 1
ATOM 1043 C C . GLY A 1 134 ? -6.049 -14.702 10.822 1.00 39.81 134 GLY A C 1
ATOM 1044 O O . GLY A 1 134 ? -6.690 -15.749 10.918 1.00 39.81 134 GLY A O 1
ATOM 1045 N N . ALA A 1 135 ? -6.181 -13.863 9.803 1.00 46.03 135 ALA A N 1
ATOM 1046 C CA . ALA A 1 135 ? -6.844 -14.256 8.570 1.00 46.03 135 ALA A CA 1
ATOM 1047 C C . ALA A 1 135 ? -5.828 -14.195 7.432 1.00 46.03 135 ALA A C 1
ATOM 1049 O O . ALA A 1 135 ? -4.971 -13.313 7.380 1.00 46.03 135 ALA A O 1
ATOM 1050 N N . GLU A 1 136 ? -5.923 -15.166 6.538 1.00 40.34 136 GLU A N 1
ATOM 1051 C CA . GLU A 1 136 ? -5.120 -15.242 5.328 1.00 40.34 136 GLU A CA 1
ATOM 1052 C C . GLU A 1 136 ? -6.024 -14.895 4.157 1.00 40.34 136 GLU A C 1
ATOM 1054 O O . GLU A 1 136 ? -7.120 -15.446 4.014 1.00 40.34 136 GLU A O 1
ATOM 1059 N N . PHE A 1 137 ? -5.576 -13.973 3.311 1.00 43.00 137 PHE A N 1
ATOM 1060 C CA . PHE A 1 137 ? -6.235 -13.733 2.039 1.00 43.00 137 PHE A CA 1
ATOM 1061 C C . PHE A 1 137 ? -5.368 -14.303 0.922 1.00 43.00 137 PHE A C 1
ATOM 1063 O O . PHE A 1 137 ? -4.224 -13.901 0.727 1.00 43.00 137 PHE A O 1
ATOM 1070 N N . SER A 1 138 ? -5.945 -15.249 0.179 1.00 33.59 138 SER A N 1
ATOM 1071 C CA . SER A 1 138 ? -5.429 -15.692 -1.111 1.00 33.59 138 SER A CA 1
ATOM 1072 C C . SER A 1 138 ? -6.261 -15.035 -2.209 1.00 33.59 138 SER A C 1
ATOM 1074 O O . SER A 1 138 ? -7.498 -15.126 -2.223 1.00 33.59 138 SER A O 1
ATOM 1076 N N . ALA A 1 139 ? -5.600 -14.336 -3.124 1.00 37.91 139 ALA A N 1
ATOM 1077 C CA . ALA A 1 139 ? -6.232 -13.868 -4.343 1.00 37.91 139 ALA A CA 1
ATOM 1078 C C . ALA A 1 139 ? -6.398 -15.070 -5.291 1.00 37.91 139 ALA A C 1
ATOM 1080 O O . ALA A 1 139 ? -5.480 -15.476 -5.990 1.00 37.91 139 ALA A O 1
ATOM 1081 N N . MET A 1 140 ? -7.584 -15.685 -5.267 1.00 25.11 140 MET A N 1
ATOM 1082 C CA . MET A 1 140 ? -7.912 -16.834 -6.116 1.00 25.11 140 MET A CA 1
ATOM 1083 C C . MET A 1 140 ? -8.014 -16.413 -7.590 1.00 25.11 140 MET A C 1
ATOM 1085 O O . MET A 1 140 ? -8.909 -15.647 -7.959 1.00 25.11 140 MET A O 1
ATOM 1089 N N . SER A 1 141 ? -7.155 -16.966 -8.446 1.00 28.89 141 SER A N 1
ATOM 1090 C CA . SER A 1 141 ? -7.236 -16.859 -9.907 1.00 28.89 141 SER A CA 1
ATOM 1091 C C . SER A 1 141 ? -8.312 -17.804 -10.463 1.00 28.89 141 SER A C 1
ATOM 1093 O O . SER A 1 141 ? -8.038 -18.860 -11.023 1.00 28.89 141 SER A O 1
ATOM 1095 N N . SER A 1 142 ? -9.589 -17.443 -10.317 1.00 25.36 142 SER A N 1
ATOM 1096 C CA . SER A 1 142 ? -10.664 -18.167 -11.013 1.00 25.36 142 SER A CA 1
ATOM 1097 C C . SER A 1 142 ? -10.945 -17.541 -12.386 1.00 25.36 142 SER A C 1
ATOM 1099 O O . SER A 1 142 ? -11.636 -16.533 -12.496 1.00 25.36 142 SER A O 1
ATOM 1101 N N . GLY A 1 143 ? -10.413 -18.176 -13.439 1.00 27.67 143 GLY A N 1
ATOM 1102 C CA . GLY A 1 143 ? -11.113 -18.305 -14.726 1.00 27.67 143 GLY A CA 1
ATOM 1103 C C . GLY A 1 143 ? -10.879 -17.266 -15.828 1.00 27.67 143 GLY A C 1
ATOM 1104 O O . GLY A 1 143 ? -11.855 -16.847 -16.444 1.00 27.67 143 GLY A O 1
ATOM 1105 N N . TRP A 1 144 ? -9.631 -16.918 -16.162 1.00 22.09 144 TRP A N 1
ATOM 1106 C CA . TRP A 1 144 ? -9.322 -16.202 -17.416 1.00 22.09 144 TRP A CA 1
ATOM 1107 C C . TRP A 1 144 ? -8.433 -17.052 -18.342 1.00 22.09 144 TRP A C 1
ATOM 1109 O O . TRP A 1 144 ? -7.520 -17.717 -17.847 1.00 22.09 144 TRP A O 1
ATOM 1119 N N . PRO A 1 145 ? -8.671 -17.069 -19.672 1.00 22.59 145 PRO A N 1
ATOM 1120 C CA . PRO A 1 145 ? -7.786 -17.750 -20.608 1.00 22.59 145 PRO A CA 1
ATOM 1121 C C . PRO A 1 1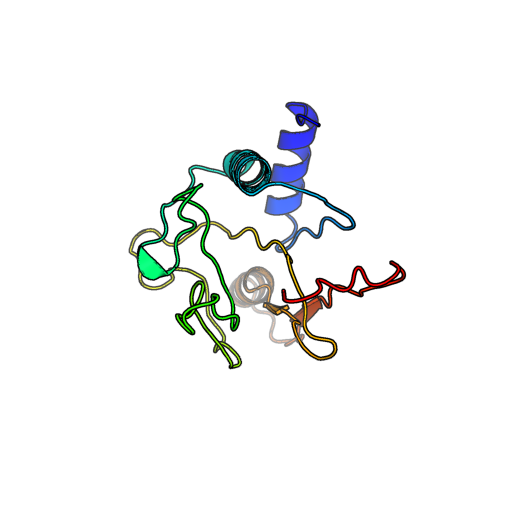45 ? -6.423 -17.052 -20.607 1.00 22.59 145 PRO A C 1
ATOM 1123 O O . PRO A 1 145 ? -6.334 -15.842 -20.807 1.00 22.59 145 PRO A O 1
ATOM 1126 N N . ALA A 1 146 ? -5.369 -17.826 -20.353 1.00 24.86 146 ALA A N 1
ATOM 1127 C CA . ALA A 1 146 ? -3.994 -17.356 -20.304 1.00 24.86 146 ALA A CA 1
ATOM 1128 C C . ALA A 1 146 ? -3.616 -16.604 -21.593 1.00 24.86 146 ALA A C 1
ATOM 1130 O O . ALA A 1 146 ? -3.493 -17.204 -22.663 1.00 24.86 146 ALA A O 1
ATOM 1131 N N . ILE A 1 147 ? -3.386 -15.294 -21.487 1.00 23.44 147 ILE A N 1
ATOM 1132 C CA . ILE A 1 147 ? -2.663 -14.544 -22.512 1.00 23.44 147 ILE A CA 1
ATOM 1133 C C . ILE A 1 147 ? -1.193 -14.942 -22.360 1.00 23.44 147 ILE A C 1
ATOM 1135 O O . ILE A 1 147 ? -0.504 -14.496 -21.446 1.00 23.44 147 ILE A O 1
ATOM 1139 N N . ARG A 1 148 ? -0.714 -15.834 -23.236 1.00 23.98 148 ARG A N 1
ATOM 1140 C CA . ARG A 1 148 ? 0.722 -16.084 -23.404 1.00 23.98 148 ARG A CA 1
ATOM 1141 C C . ARG A 1 148 ? 1.348 -14.819 -23.984 1.00 23.98 148 ARG A C 1
ATOM 1143 O O . ARG A 1 148 ? 1.133 -14.521 -25.156 1.00 23.98 148 ARG A O 1
ATOM 1150 N N . ALA A 1 149 ? 2.150 -14.113 -23.196 1.00 27.59 149 ALA A N 1
ATOM 1151 C CA . ALA A 1 149 ? 3.125 -13.190 -23.752 1.00 27.59 149 ALA A CA 1
ATOM 1152 C C . ALA A 1 149 ? 4.206 -14.024 -24.458 1.00 27.59 149 ALA A C 1
ATOM 1154 O O . ALA A 1 149 ? 4.975 -14.743 -23.822 1.00 27.59 149 ALA A O 1
ATOM 1155 N N . SER A 1 150 ? 4.212 -13.993 -25.791 1.00 24.38 150 SER A N 1
ATOM 1156 C CA . SER A 1 150 ? 5.321 -14.496 -26.593 1.00 24.38 150 SER A CA 1
ATOM 1157 C C . SER A 1 150 ? 6.512 -13.561 -26.406 1.00 24.38 150 SER A C 1
ATOM 1159 O O . SER A 1 150 ? 6.434 -12.387 -26.764 1.00 24.38 150 SER A O 1
ATOM 1161 N N . THR A 1 151 ? 7.613 -14.074 -25.871 1.00 30.48 151 THR A N 1
ATOM 1162 C CA . THR A 1 151 ? 8.916 -13.420 -25.982 1.00 30.48 151 THR A CA 1
ATOM 1163 C C . THR A 1 151 ? 9.367 -13.515 -27.439 1.00 30.48 151 THR A C 1
ATOM 1165 O O . THR A 1 151 ? 9.625 -14.620 -27.924 1.00 30.48 151 THR A O 1
ATOM 1168 N N . GLY A 1 152 ? 9.384 -12.378 -28.133 1.00 29.25 152 GLY A N 1
ATOM 1169 C CA . GLY A 1 152 ? 10.124 -12.181 -29.380 1.00 29.25 152 GLY A CA 1
ATOM 1170 C C . GLY A 1 152 ? 11.469 -11.535 -29.096 1.00 29.25 152 GLY A C 1
ATOM 1171 O O . GLY A 1 152 ? 11.542 -10.790 -28.092 1.00 29.25 152 GLY A O 1
#

Secondary structure (DSSP, 8-state):
-PPPHHHHHHHHHHHHH-S-----S----HHHHHHHHHTSSPPPPPSSGGGB-SS-TTPBPEE--B-TTSPBPSEE-SSPPPS--TTTTSSS--S------S---SS---EEEE-SHHHHHHHTTT-------EEEE-----S---------

pLDDT: mean 77.89, std 22.6, range [22.09, 97.94]

Foldseek 3Di:
DDDDPVRLVVVLVVVVVDVDDDDAPDDDDPVRLCVNVVSNHDADFDPPQQQADPVHRSDGHDDQDADPVRHDHGDDHDDDDPDDDAQPVDPDGDPDDDDDDPDDDPDDPKDKDDDPVVVVVCVVVPDDDDDPPIDIDDRDPPDDDDPDDDDD